Protein AF-A0A7S0KXH9-F1 (afdb_monomer_lite)

Sequence (106 aa):
KSSDTSVISKHLQWTRGANINLWVLNWEGPESASDITAKDSIMKHPELSGTQISFMYDARSRSTATDDTLSLDHIYGDIDYMAKTYFNDPNYLRINGHPVVYLYIS

Radius of gyration: 14.85 Å; chains: 1; bounding box: 32×34×45 Å

Organism: NCBI:txid33640

Foldseek 3Di:
DLQDLVVLVVVLVVCVVVVNQEDAFEDQAPPDPSNCSVQPRQLPRPPNPSRAYEYAYEQPNQWDDDPPDTDCPRVVVRVVVCVVRPLPRPRADDDPSHGDYHYDYD

Secondary structure (DSSP, 8-state):
-TT-HHHHHHHHHHHHHTT--EEEEEE-STTSHHHHHIIIIITT-TT-TT-EEEEEEEHHHHPEEETTEEE-HHHHHHHHHHHHHTTTSTTB-EETTEE-EEEE--

Structure (mmCIF, N/CA/C/O backbone):
data_AF-A0A7S0KXH9-F1
#
_entry.id   AF-A0A7S0KXH9-F1
#
loop_
_atom_site.group_PDB
_atom_site.id
_atom_site.type_symbol
_atom_site.label_atom_id
_atom_site.label_alt_id
_atom_site.label_comp_id
_atom_site.label_asym_id
_atom_site.label_entity_id
_atom_site.label_seq_id
_atom_site.pdbx_PDB_ins_code
_atom_site.Cartn_x
_atom_site.Cartn_y
_atom_site.Cartn_z
_atom_site.occupancy
_atom_site.B_iso_or_equiv
_atom_site.auth_seq_id
_atom_site.auth_comp_id
_atom_site.auth_asym_id
_atom_site.auth_atom_id
_atom_site.pdbx_PDB_model_num
ATOM 1 N N . LYS A 1 1 ? -1.983 17.608 3.198 1.00 87.38 1 LYS A N 1
ATOM 2 C CA . LYS A 1 1 ? -1.191 16.790 2.235 1.00 87.38 1 LYS A CA 1
ATOM 3 C C . LYS A 1 1 ? -1.524 15.320 2.472 1.00 87.38 1 LYS A C 1
ATOM 5 O O . LYS A 1 1 ? -1.985 15.023 3.562 1.00 87.38 1 LYS A O 1
ATOM 10 N N . SER A 1 2 ? -1.300 14.413 1.519 1.00 91.31 2 SER A N 1
ATOM 11 C CA . SER A 1 2 ? -1.654 12.990 1.700 1.00 91.31 2 SER A CA 1
ATOM 12 C C . SER A 1 2 ? -0.870 12.281 2.816 1.00 91.31 2 SER A C 1
ATOM 14 O O . SER A 1 2 ? -1.358 11.303 3.362 1.00 91.31 2 SER A O 1
ATOM 16 N N . SER A 1 3 ? 0.303 12.800 3.190 1.00 95.38 3 SER A N 1
ATOM 17 C CA . SER A 1 3 ? 1.124 12.327 4.315 1.00 95.38 3 SER A CA 1
ATOM 18 C C . SER A 1 3 ? 0.785 12.966 5.668 1.00 95.38 3 SER A C 1
ATOM 20 O O . SER A 1 3 ? 1.426 12.671 6.671 1.00 95.38 3 SER A O 1
ATOM 22 N N . ASP A 1 4 ? -0.190 13.876 5.715 1.00 97.75 4 ASP A N 1
ATOM 23 C CA . ASP A 1 4 ? -0.586 14.547 6.953 1.00 97.75 4 ASP A CA 1
ATOM 24 C C . ASP A 1 4 ? -1.446 13.610 7.809 1.00 97.75 4 ASP A C 1
ATOM 26 O O . ASP A 1 4 ? -2.512 13.171 7.371 1.00 97.75 4 ASP A O 1
ATOM 30 N N . THR A 1 5 ? -1.005 13.338 9.039 1.00 96.94 5 THR A N 1
ATOM 31 C CA . THR A 1 5 ? -1.702 12.473 10.001 1.00 96.94 5 THR A CA 1
ATOM 32 C C . THR A 1 5 ? -3.168 12.869 10.180 1.00 96.94 5 THR A C 1
ATOM 34 O O . THR A 1 5 ? -4.041 12.009 10.166 1.00 96.94 5 THR A O 1
ATOM 37 N N . SER A 1 6 ? -3.478 14.167 10.268 1.00 97.94 6 SER A N 1
ATOM 38 C CA . SER A 1 6 ? -4.861 14.629 10.465 1.00 97.94 6 SER A CA 1
ATOM 39 C C . SER A 1 6 ? -5.762 14.328 9.261 1.00 97.94 6 SER A C 1
ATOM 41 O O . SER A 1 6 ? -6.943 14.010 9.417 1.00 97.94 6 SER A O 1
ATOM 43 N N . VAL A 1 7 ? -5.194 14.369 8.052 1.00 98.31 7 VAL A N 1
ATOM 44 C CA . VAL A 1 7 ? -5.889 14.022 6.808 1.00 98.31 7 VAL A CA 1
ATOM 45 C C . VAL A 1 7 ? -6.112 12.513 6.730 1.00 98.31 7 VAL A C 1
ATOM 47 O O . VAL A 1 7 ? -7.216 12.078 6.404 1.00 98.31 7 VAL A O 1
ATOM 50 N N . ILE A 1 8 ? -5.106 11.710 7.088 1.00 98.38 8 ILE A N 1
ATOM 51 C CA . ILE A 1 8 ? -5.216 10.245 7.124 1.00 98.38 8 ILE A CA 1
ATOM 52 C C . ILE A 1 8 ? -6.282 9.814 8.142 1.00 98.38 8 ILE A C 1
ATOM 54 O O . ILE A 1 8 ? -7.181 9.054 7.778 1.00 98.38 8 ILE A O 1
ATOM 58 N N . SER A 1 9 ? -6.269 10.362 9.365 1.00 98.38 9 SER A N 1
ATOM 59 C CA . SER A 1 9 ? -7.332 10.159 10.363 1.00 98.38 9 SER A CA 1
ATOM 60 C C . SER A 1 9 ? -8.712 10.489 9.803 1.00 98.38 9 SER A C 1
ATOM 62 O O . SER A 1 9 ? -9.668 9.734 9.997 1.00 98.38 9 SER A O 1
ATOM 64 N N . LYS A 1 10 ? -8.839 11.594 9.057 1.00 98.44 10 LYS A N 1
ATOM 65 C CA . LYS A 1 10 ? -10.122 11.983 8.468 1.00 98.44 10 LYS A CA 1
ATOM 66 C C . LYS A 1 10 ? -10.608 10.979 7.422 1.00 98.44 10 LYS A C 1
ATOM 68 O O . LYS A 1 10 ? -11.783 10.613 7.432 1.00 98.44 10 LYS A O 1
ATOM 73 N N . HIS A 1 11 ? -9.717 10.492 6.564 1.00 98.38 11 HIS A N 1
ATOM 74 C CA . HIS A 1 11 ? -10.041 9.448 5.592 1.00 98.38 11 HIS A CA 1
ATOM 75 C C . HIS A 1 11 ? -10.407 8.121 6.275 1.00 98.38 11 HIS A C 1
ATOM 77 O O . HIS A 1 11 ? -11.371 7.469 5.865 1.00 98.38 11 HIS A O 1
ATOM 83 N N . LEU A 1 12 ? -9.701 7.731 7.344 1.00 98.38 12 LEU A N 1
ATOM 84 C CA . LEU A 1 12 ? -10.031 6.542 8.141 1.00 98.38 12 LEU A CA 1
ATOM 85 C C . LEU A 1 12 ? -11.426 6.668 8.758 1.00 98.38 12 LEU A C 1
ATOM 87 O O . LEU A 1 12 ? -12.216 5.732 8.680 1.00 98.38 12 LEU A O 1
ATOM 91 N N . GLN A 1 13 ? -11.766 7.838 9.306 1.00 98.19 13 GLN A N 1
ATOM 92 C CA . GLN A 1 13 ? -13.101 8.106 9.839 1.00 98.19 13 GLN A CA 1
ATOM 93 C C . GLN A 1 13 ? -14.185 7.954 8.764 1.00 98.19 13 GLN A C 1
ATOM 95 O O . GLN A 1 13 ? -15.197 7.295 9.001 1.00 98.19 13 GLN A O 1
ATOM 100 N N . TRP A 1 14 ? -13.989 8.556 7.588 1.00 98.56 14 TRP A N 1
ATOM 101 C CA . TRP A 1 14 ? -14.968 8.496 6.502 1.00 98.56 14 TRP A CA 1
ATOM 102 C C . TRP A 1 14 ? -15.178 7.083 5.976 1.00 98.56 14 TRP A C 1
ATOM 104 O O . TRP A 1 14 ? -16.316 6.638 5.851 1.00 98.56 14 TRP A O 1
ATOM 114 N N . THR A 1 15 ? -14.091 6.367 5.702 1.00 98.56 15 THR A N 1
ATOM 115 C CA . THR A 1 15 ? -14.167 5.014 5.141 1.00 98.56 15 THR A CA 1
ATOM 116 C C . THR A 1 15 ? -14.779 4.031 6.136 1.00 98.56 15 THR A C 1
ATOM 118 O O . THR A 1 15 ? -15.695 3.302 5.769 1.00 98.56 15 THR A O 1
ATOM 121 N N . ARG A 1 16 ? -14.424 4.111 7.425 1.00 97.00 16 ARG A N 1
ATOM 122 C CA . ARG A 1 16 ? -15.079 3.324 8.485 1.00 97.00 16 ARG A CA 1
ATOM 123 C C . ARG A 1 16 ? -16.563 3.631 8.626 1.00 97.00 16 ARG A C 1
ATOM 125 O O . ARG A 1 16 ? -17.359 2.706 8.730 1.00 97.00 16 ARG A O 1
ATOM 132 N N . GLY A 1 17 ? -16.945 4.909 8.589 1.00 97.94 17 GLY A N 1
ATOM 133 C CA . GLY A 1 17 ? -18.355 5.314 8.619 1.00 97.94 17 GLY A CA 1
ATOM 134 C C . GLY A 1 17 ? -19.167 4.770 7.437 1.00 97.94 17 GLY A C 1
ATOM 135 O O . GLY A 1 17 ? -20.378 4.610 7.552 1.00 97.94 17 GLY A O 1
ATOM 136 N N . ALA A 1 18 ? -18.499 4.447 6.328 1.00 98.31 18 ALA A N 1
ATOM 137 C CA . ALA A 1 18 ? -19.084 3.834 5.141 1.00 98.31 18 ALA A CA 1
ATOM 138 C C . ALA A 1 18 ? -18.940 2.298 5.091 1.00 98.31 18 ALA A C 1
ATOM 140 O O . ALA A 1 18 ? -19.287 1.700 4.075 1.00 98.31 18 ALA A O 1
ATOM 141 N N . ASN A 1 19 ? -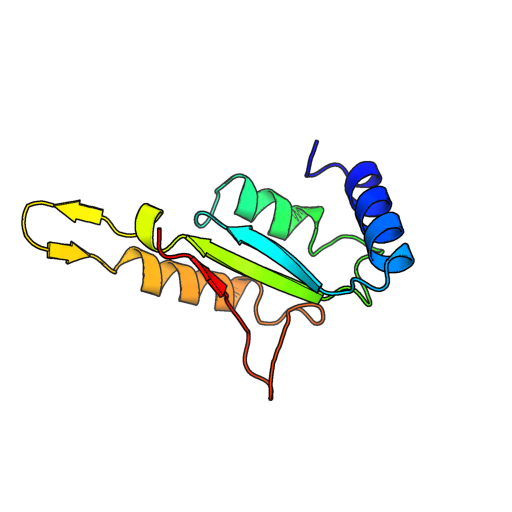18.435 1.649 6.150 1.00 97.81 19 ASN A N 1
ATOM 142 C CA . ASN A 1 19 ? -18.084 0.219 6.170 1.00 97.81 19 ASN A CA 1
ATOM 143 C C . ASN A 1 19 ? -17.076 -0.190 5.075 1.00 97.81 19 ASN A C 1
ATOM 145 O O . ASN A 1 19 ? -17.112 -1.304 4.553 1.00 97.81 19 ASN A O 1
ATOM 149 N N . ILE A 1 20 ? -16.179 0.727 4.708 1.00 98.19 20 ILE A N 1
ATOM 150 C CA . ILE A 1 20 ? -15.070 0.490 3.787 1.00 98.19 20 ILE A CA 1
ATOM 151 C C . ILE A 1 20 ? -13.804 0.305 4.621 1.00 98.19 20 ILE A C 1
ATOM 153 O O . ILE A 1 20 ? -13.255 1.257 5.175 1.00 98.19 20 ILE A O 1
ATOM 157 N N . ASN A 1 21 ? -13.332 -0.937 4.688 1.00 96.69 21 ASN A N 1
ATOM 158 C CA . ASN A 1 21 ? -12.188 -1.341 5.509 1.00 96.69 21 ASN A CA 1
ATOM 159 C C . ASN A 1 21 ? -10.997 -1.832 4.677 1.00 96.69 21 ASN A C 1
ATOM 161 O O . ASN A 1 21 ? -10.054 -2.374 5.238 1.00 96.69 21 ASN A O 1
ATOM 165 N N . LEU A 1 22 ? -11.026 -1.650 3.357 1.00 98.44 22 LEU A N 1
ATOM 166 C CA . LEU A 1 22 ? -9.900 -1.915 2.465 1.00 98.44 22 LEU A CA 1
ATOM 167 C C . LEU A 1 22 ? -9.564 -0.640 1.702 1.00 98.44 22 LEU A C 1
ATOM 169 O O . LEU A 1 22 ? -10.425 -0.073 1.029 1.00 98.44 22 LEU A O 1
ATOM 173 N N . TRP A 1 23 ? -8.311 -0.210 1.784 1.00 98.44 23 TRP A N 1
ATOM 174 C CA . TRP A 1 23 ? -7.768 0.837 0.932 1.00 98.44 23 TRP A CA 1
ATOM 175 C C . TRP A 1 23 ? -6.829 0.213 -0.090 1.00 98.44 23 TRP A C 1
ATOM 177 O O . TRP A 1 23 ? -5.851 -0.446 0.266 1.00 98.44 23 TRP A O 1
ATOM 187 N N . VAL A 1 24 ? -7.123 0.445 -1.365 1.00 98.31 24 VAL A N 1
ATOM 188 C CA . VAL A 1 24 ? -6.232 0.090 -2.467 1.00 98.31 24 VAL A CA 1
ATOM 189 C C . VAL A 1 24 ? -5.522 1.366 -2.905 1.00 98.31 24 VAL A C 1
ATOM 191 O O . VAL A 1 24 ? -6.145 2.277 -3.447 1.00 98.31 24 VAL A O 1
ATOM 194 N N . LEU A 1 25 ? -4.233 1.464 -2.596 1.00 97.50 25 LEU A N 1
ATOM 195 C CA . LEU A 1 25 ? -3.434 2.666 -2.822 1.00 97.50 25 LEU A CA 1
ATO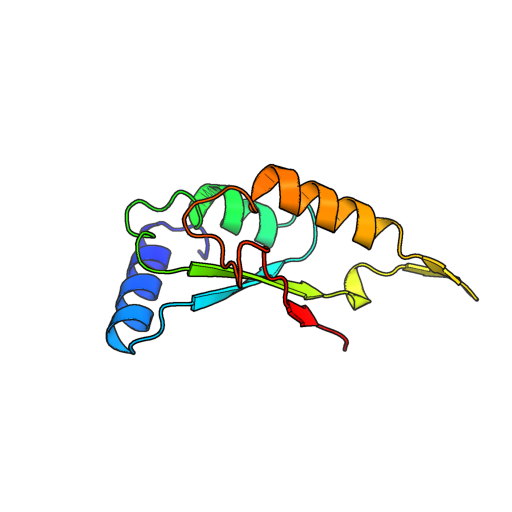M 196 C C . LEU A 1 25 ? -2.739 2.594 -4.181 1.00 97.50 25 LEU A C 1
ATOM 198 O O . LEU A 1 25 ? -2.187 1.553 -4.526 1.00 97.50 25 LEU A O 1
ATOM 202 N N . ASN A 1 26 ? -2.712 3.701 -4.925 1.00 94.88 26 ASN A N 1
ATOM 203 C CA . ASN A 1 26 ? -1.827 3.817 -6.086 1.00 94.88 26 ASN A CA 1
ATOM 204 C C . ASN A 1 26 ? -0.366 3.621 -5.652 1.00 94.88 26 ASN A C 1
ATOM 206 O O . ASN A 1 26 ? 0.026 4.153 -4.609 1.00 94.88 26 ASN A O 1
ATOM 210 N N . TRP A 1 27 ? 0.424 2.895 -6.441 1.00 95.31 27 TRP A N 1
ATOM 211 C CA . TRP A 1 27 ? 1.836 2.653 -6.153 1.00 95.31 27 TRP A CA 1
ATOM 212 C C . TRP A 1 27 ? 2.680 2.667 -7.430 1.00 95.31 27 TRP A C 1
ATOM 214 O O . TRP A 1 27 ? 2.405 1.922 -8.368 1.00 95.31 27 TRP A O 1
ATOM 224 N N . GLU A 1 28 ? 3.719 3.506 -7.451 1.00 91.62 28 GLU A N 1
ATOM 225 C CA . GLU A 1 28 ? 4.438 3.885 -8.685 1.00 91.62 28 GLU A CA 1
ATOM 226 C C . GLU A 1 28 ? 5.913 3.456 -8.717 1.00 91.62 28 GLU A C 1
ATOM 228 O O . GLU A 1 28 ? 6.640 3.768 -9.661 1.00 91.62 28 GLU A O 1
ATOM 233 N N . GLY A 1 29 ? 6.391 2.766 -7.687 1.00 92.62 29 GLY A N 1
ATOM 234 C CA . GLY A 1 29 ? 7.792 2.367 -7.575 1.00 92.62 29 GLY A CA 1
ATOM 235 C C . GLY A 1 29 ? 8.395 2.711 -6.216 1.00 92.62 29 GLY A C 1
ATOM 236 O O . GLY A 1 29 ? 7.855 3.564 -5.503 1.00 92.62 29 GLY A O 1
ATOM 237 N N . PRO A 1 30 ? 9.541 2.108 -5.865 1.00 94.88 30 PRO A N 1
ATOM 238 C CA . PRO A 1 30 ? 10.315 2.495 -4.692 1.00 94.88 30 PRO A CA 1
ATOM 239 C C . PRO A 1 30 ? 10.670 3.987 -4.735 1.00 94.88 30 PRO A C 1
ATOM 241 O O . PRO A 1 30 ? 10.889 4.536 -5.813 1.00 94.88 30 PRO A O 1
ATOM 244 N N . GLU A 1 31 ? 10.714 4.640 -3.571 1.00 95.25 31 GLU A N 1
ATOM 245 C CA . GLU A 1 31 ? 11.091 6.060 -3.408 1.00 95.25 31 GLU A CA 1
ATOM 246 C C . GLU A 1 31 ? 10.162 7.086 -4.086 1.00 95.25 31 GLU A C 1
ATOM 248 O O . GLU A 1 31 ? 10.344 8.295 -3.930 1.00 95.25 31 GLU A O 1
ATOM 253 N N . SER A 1 32 ? 9.119 6.633 -4.785 1.00 94.38 32 SER A N 1
ATOM 254 C CA . SER A 1 32 ? 8.060 7.500 -5.293 1.00 94.38 32 SER A CA 1
ATOM 255 C C . SER A 1 32 ? 7.306 8.193 -4.150 1.00 94.38 32 SER A C 1
ATOM 257 O O . SER A 1 32 ? 7.304 7.754 -2.996 1.00 94.38 32 SER A O 1
ATOM 259 N N . ALA A 1 33 ? 6.597 9.280 -4.465 1.00 95.12 33 ALA A N 1
ATOM 260 C CA . ALA A 1 33 ? 5.763 9.963 -3.478 1.00 95.12 33 ALA A CA 1
ATOM 261 C C . ALA A 1 33 ? 4.681 9.035 -2.887 1.00 95.12 33 ALA A C 1
ATOM 263 O O . ALA A 1 33 ? 4.336 9.169 -1.707 1.00 95.12 33 ALA A O 1
ATOM 264 N N . SER A 1 34 ? 4.166 8.095 -3.689 1.00 95.19 34 SER A N 1
ATOM 265 C CA . SER A 1 34 ? 3.208 7.078 -3.253 1.00 95.19 34 SER A CA 1
ATOM 266 C C . SER A 1 34 ? 3.854 6.049 -2.316 1.00 95.19 34 SER A C 1
ATOM 268 O O . SER A 1 34 ? 3.283 5.780 -1.258 1.00 95.19 34 SER A O 1
ATOM 270 N N . ASP A 1 35 ? 5.067 5.566 -2.615 1.00 97.19 35 ASP A N 1
ATOM 271 C CA . ASP A 1 35 ? 5.849 4.693 -1.719 1.00 97.19 35 ASP A CA 1
ATOM 272 C C . ASP A 1 35 ? 6.136 5.363 -0.373 1.00 97.19 35 ASP A C 1
ATOM 274 O O . ASP A 1 35 ? 5.810 4.812 0.678 1.00 97.19 35 ASP A O 1
ATOM 278 N N . ILE A 1 36 ? 6.688 6.577 -0.393 1.00 97.81 36 ILE A N 1
ATOM 279 C CA . ILE A 1 36 ? 7.052 7.307 0.827 1.00 97.81 36 ILE A CA 1
ATOM 280 C C . ILE A 1 36 ? 5.808 7.563 1.685 1.00 97.81 36 ILE A C 1
ATOM 282 O O . ILE A 1 36 ? 5.811 7.298 2.886 1.00 97.81 36 ILE A O 1
ATOM 286 N N . THR A 1 37 ? 4.710 8.024 1.079 1.00 98.06 37 THR A N 1
ATOM 287 C CA . THR A 1 37 ? 3.468 8.296 1.821 1.00 98.06 37 THR A CA 1
ATOM 288 C C . THR A 1 37 ? 2.881 7.019 2.425 1.00 98.06 37 THR A C 1
ATOM 290 O O . THR A 1 37 ? 2.456 7.026 3.584 1.00 98.06 37 THR A O 1
ATOM 293 N N . ALA A 1 38 ? 2.866 5.914 1.673 1.00 97.88 38 ALA A N 1
ATOM 294 C CA . ALA A 1 38 ? 2.378 4.637 2.176 1.00 97.88 38 ALA A CA 1
ATOM 295 C C . ALA A 1 38 ? 3.245 4.137 3.341 1.00 97.88 38 ALA A C 1
ATOM 297 O O . ALA A 1 38 ? 2.734 3.928 4.442 1.00 97.88 38 ALA A O 1
ATOM 298 N N . LYS A 1 39 ? 4.556 4.008 3.119 1.00 97.56 39 LYS A N 1
ATOM 299 C CA . LYS A 1 39 ? 5.531 3.445 4.063 1.00 97.56 39 LYS A CA 1
ATOM 300 C C . LYS A 1 39 ? 5.687 4.263 5.338 1.00 97.56 39 LYS A C 1
ATOM 302 O O . LYS A 1 39 ? 5.729 3.699 6.431 1.00 97.56 39 LYS A O 1
ATOM 307 N N . ASP A 1 40 ? 5.786 5.583 5.212 1.00 97.50 40 ASP A N 1
ATOM 308 C CA . ASP A 1 40 ? 6.182 6.444 6.327 1.00 97.50 40 ASP A CA 1
ATOM 309 C C . ASP A 1 40 ? 5.017 7.143 7.017 1.00 97.50 40 ASP A C 1
ATOM 311 O O . ASP A 1 40 ? 5.179 7.588 8.152 1.00 97.50 40 ASP A O 1
ATOM 315 N N . SER A 1 41 ? 3.844 7.216 6.381 1.00 97.81 41 SER A N 1
ATOM 316 C CA . SER A 1 41 ? 2.675 7.889 6.958 1.00 97.81 41 SER A CA 1
ATOM 317 C C . SER A 1 41 ? 1.492 6.946 7.161 1.00 97.81 41 SER A C 1
ATOM 319 O O . SER A 1 41 ? 1.020 6.812 8.286 1.00 97.81 41 SER A O 1
ATOM 321 N N . ILE A 1 42 ? 1.014 6.272 6.109 1.00 98.12 42 ILE A N 1
ATOM 322 C CA . ILE A 1 42 ? -0.227 5.482 6.189 1.00 98.12 42 ILE A CA 1
ATOM 323 C C . ILE A 1 42 ? -0.018 4.202 7.005 1.00 98.12 42 ILE A C 1
ATOM 325 O O . ILE A 1 42 ? -0.731 3.993 7.981 1.00 98.12 42 ILE A O 1
ATOM 329 N N . MET A 1 43 ? 0.976 3.378 6.656 1.00 97.25 43 MET A N 1
ATOM 330 C CA . MET A 1 43 ? 1.224 2.075 7.300 1.00 97.25 43 MET A CA 1
ATOM 331 C C . MET A 1 43 ? 1.596 2.206 8.785 1.00 97.25 43 MET A C 1
ATOM 333 O O . MET A 1 43 ? 1.299 1.331 9.591 1.00 97.25 43 MET A O 1
ATOM 337 N N . LYS A 1 44 ? 2.208 3.334 9.161 1.00 96.75 44 LYS A N 1
ATOM 338 C CA . LYS A 1 44 ? 2.605 3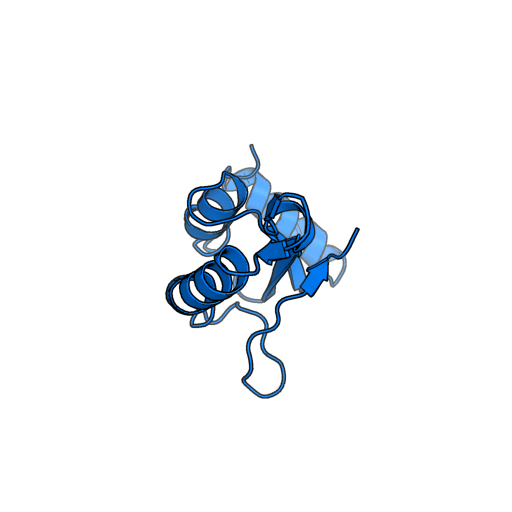.653 10.541 1.00 96.75 44 LYS A CA 1
ATOM 339 C C . LYS A 1 44 ? 1.521 4.405 11.321 1.00 96.75 44 LYS A C 1
ATOM 341 O O . LYS A 1 44 ? 1.744 4.758 12.479 1.00 96.75 44 LYS A O 1
ATOM 346 N N . HIS A 1 45 ? 0.372 4.693 10.707 1.00 97.94 45 HIS A N 1
ATOM 347 C CA . HIS A 1 45 ? -0.662 5.498 11.340 1.00 97.94 45 HIS A CA 1
ATOM 348 C C . HIS A 1 45 ? -1.255 4.759 12.557 1.00 97.94 45 HIS A C 1
ATOM 350 O O . HIS A 1 45 ? -1.700 3.617 12.416 1.00 97.94 45 HIS A O 1
ATOM 356 N N . PRO A 1 46 ? -1.330 5.387 13.748 1.00 97.19 46 PRO A N 1
ATOM 357 C CA . PRO A 1 46 ? -1.747 4.702 14.979 1.00 97.19 46 PRO A CA 1
ATOM 358 C C . PRO A 1 46 ? -3.185 4.182 14.910 1.00 97.19 46 PRO A C 1
ATOM 360 O O . PRO A 1 46 ? -3.533 3.183 15.533 1.00 97.19 46 PRO A O 1
ATOM 363 N N . GLU A 1 47 ? -4.024 4.844 14.117 1.00 97.50 47 GLU A N 1
ATOM 364 C CA . GLU A 1 47 ? -5.415 4.456 13.920 1.00 97.50 47 GLU A CA 1
ATOM 365 C C . GLU A 1 47 ? -5.614 3.501 12.738 1.00 97.50 47 GLU A C 1
ATOM 367 O O . GLU A 1 47 ? -6.758 3.315 12.355 1.00 97.50 47 GLU A O 1
ATOM 372 N N . LEU A 1 48 ? -4.577 2.927 12.113 1.00 97.81 48 LEU A N 1
ATOM 373 C CA . LEU A 1 48 ? -4.756 2.089 10.915 1.00 97.81 48 LEU A CA 1
ATOM 374 C C . LEU A 1 48 ? -5.475 0.759 11.202 1.00 97.81 48 LEU A C 1
ATOM 376 O O . LEU A 1 48 ? -6.217 0.272 10.354 1.00 97.81 48 LEU A O 1
ATOM 380 N N . SER A 1 49 ? -5.290 0.195 12.401 1.00 96.88 49 SER A N 1
ATOM 381 C CA . SER A 1 49 ? -5.830 -1.120 12.782 1.00 96.88 49 SER A CA 1
ATOM 382 C C . SER A 1 49 ? -7.315 -1.281 12.425 1.00 96.88 49 SER A C 1
ATOM 384 O O . SER A 1 49 ? -8.140 -0.420 12.732 1.00 96.88 49 SER A O 1
ATOM 386 N N . GLY A 1 50 ? -7.667 -2.378 11.752 1.00 95.44 50 GLY A N 1
ATOM 387 C CA . GLY A 1 50 ? -9.026 -2.625 11.249 1.00 95.44 50 GLY A CA 1
ATOM 388 C C . GLY A 1 50 ? -9.327 -2.021 9.869 1.00 95.44 50 GLY A C 1
ATOM 389 O O . GLY A 1 50 ? -10.446 -2.173 9.377 1.00 95.44 50 GLY A O 1
ATOM 390 N N . THR A 1 51 ? -8.347 -1.371 9.239 1.00 98.12 51 THR A N 1
ATOM 391 C CA . THR A 1 51 ? -8.351 -1.019 7.815 1.00 98.12 51 THR A CA 1
ATOM 392 C C . THR A 1 51 ? -7.181 -1.724 7.138 1.00 98.12 51 THR A C 1
ATOM 394 O O . THR A 1 51 ? -6.024 -1.502 7.487 1.00 98.12 51 THR A O 1
ATOM 397 N N . GLN A 1 52 ? -7.478 -2.583 6.170 1.00 98.44 52 GLN A N 1
ATOM 398 C CA . GLN A 1 52 ? -6.476 -3.285 5.384 1.00 98.44 52 GLN A CA 1
ATOM 399 C C . GLN A 1 52 ? -5.941 -2.409 4.252 1.00 98.44 52 GLN A C 1
ATOM 401 O O . GLN A 1 52 ? -6.674 -1.600 3.680 1.00 98.44 52 GLN A O 1
ATOM 406 N N . ILE A 1 53 ? -4.679 -2.623 3.891 1.00 98.62 53 ILE A N 1
ATOM 407 C CA . ILE A 1 53 ? -3.996 -1.942 2.792 1.00 98.62 53 ILE A CA 1
ATOM 408 C C . ILE A 1 53 ? -3.625 -2.950 1.704 1.00 98.62 53 ILE A C 1
ATOM 410 O O . ILE A 1 53 ? -3.144 -4.046 1.985 1.00 98.62 53 ILE A O 1
ATOM 414 N N . SER A 1 54 ? -3.818 -2.561 0.450 1.00 98.56 54 SER A N 1
ATOM 415 C CA . SER A 1 54 ? -3.266 -3.223 -0.732 1.00 98.56 54 SER A CA 1
ATOM 416 C C . SER A 1 54 ? -2.802 -2.160 -1.729 1.00 98.56 54 SER A C 1
ATOM 418 O O . SER A 1 54 ? -3.100 -0.974 -1.562 1.00 98.56 54 SER A O 1
ATOM 420 N N . PHE A 1 55 ? -2.072 -2.570 -2.763 1.00 98.00 55 PHE A N 1
ATOM 421 C CA . PHE A 1 55 ? -1.574 -1.666 -3.793 1.00 98.00 55 PHE A CA 1
ATOM 422 C C . PHE A 1 55 ? -2.222 -1.947 -5.140 1.00 98.00 55 PHE A C 1
ATOM 424 O O . PHE A 1 55 ? -2.346 -3.099 -5.548 1.00 98.00 55 PHE A O 1
ATOM 431 N N . MET A 1 56 ? -2.599 -0.872 -5.823 1.00 96.19 56 MET A N 1
ATOM 432 C CA . MET A 1 56 ? -2.851 -0.842 -7.252 1.00 96.19 56 MET A CA 1
ATOM 433 C C . MET A 1 56 ? -1.530 -0.513 -7.942 1.00 96.19 56 MET A C 1
ATOM 435 O O . MET A 1 56 ? -1.039 0.612 -7.858 1.00 96.19 56 MET A O 1
ATOM 439 N N . TYR A 1 57 ? -0.949 -1.531 -8.562 1.00 93.81 57 TYR A N 1
ATOM 440 C CA . TYR A 1 57 ? 0.310 -1.479 -9.280 1.00 93.81 57 TYR A CA 1
ATOM 441 C C . TYR A 1 57 ? 0.049 -1.165 -10.750 1.00 93.81 57 TYR A C 1
ATOM 443 O O . TYR A 1 57 ? -0.565 -1.967 -11.460 1.00 93.81 57 TYR A O 1
ATOM 451 N N . ASP A 1 58 ? 0.503 -0.000 -11.204 1.00 86.38 58 ASP A N 1
ATOM 452 C CA . ASP A 1 58 ? 0.435 0.381 -12.612 1.00 86.38 58 ASP A CA 1
ATOM 453 C C . ASP A 1 58 ? 1.546 -0.323 -13.397 1.00 86.38 58 ASP A C 1
ATOM 455 O O . ASP A 1 58 ? 2.689 0.123 -13.457 1.00 86.38 58 ASP A O 1
ATOM 459 N N . ALA A 1 59 ? 1.205 -1.456 -14.009 1.00 81.44 59 ALA A N 1
ATOM 460 C CA . ALA A 1 59 ? 2.172 -2.248 -14.757 1.00 81.44 59 ALA A CA 1
ATOM 461 C C . ALA A 1 59 ? 2.649 -1.528 -16.028 1.00 81.44 59 ALA A C 1
ATOM 463 O O . ALA A 1 59 ? 3.771 -1.764 -16.478 1.00 81.44 59 ALA A O 1
ATOM 464 N N . ARG A 1 60 ? 1.826 -0.635 -16.602 1.00 78.12 60 ARG A N 1
ATOM 465 C CA . ARG A 1 60 ? 2.158 0.063 -17.847 1.00 78.12 60 ARG A CA 1
ATOM 466 C C . ARG A 1 60 ? 3.267 1.079 -17.615 1.00 78.12 60 ARG A C 1
ATOM 468 O O . ARG A 1 60 ? 4.248 1.068 -18.352 1.00 78.12 60 ARG A O 1
ATOM 475 N N . SER A 1 61 ? 3.140 1.928 -16.594 1.00 78.69 61 SER A N 1
ATOM 476 C CA . SER A 1 61 ? 4.166 2.940 -16.290 1.00 78.69 61 SER A CA 1
ATOM 477 C C . SER A 1 61 ? 5.484 2.340 -15.798 1.00 78.69 61 SER A C 1
ATOM 479 O O . SER A 1 61 ? 6.525 2.991 -15.885 1.00 78.69 61 SER A O 1
ATOM 481 N N . ARG A 1 62 ? 5.457 1.094 -15.312 1.00 81.69 62 ARG A N 1
ATOM 482 C CA . ARG A 1 62 ? 6.644 0.359 -14.849 1.00 81.69 62 ARG A CA 1
ATOM 483 C C . ARG A 1 62 ? 7.304 -0.480 -15.938 1.00 81.69 62 ARG A C 1
ATOM 485 O O . ARG A 1 62 ? 8.494 -0.780 -15.837 1.00 81.69 62 ARG A O 1
ATOM 492 N N . SER A 1 63 ? 6.571 -0.812 -16.997 1.00 73.81 63 SER A N 1
ATOM 493 C CA . SER A 1 63 ? 7.143 -1.425 -18.191 1.00 73.81 63 SER A CA 1
ATOM 494 C C . SER A 1 63 ? 7.886 -0.389 -19.036 1.00 73.81 63 SER A C 1
ATOM 496 O O . SER A 1 63 ? 7.356 0.680 -19.337 1.00 73.81 63 SER A O 1
ATOM 498 N N . THR A 1 64 ? 9.116 -0.697 -19.443 1.00 66.06 64 THR A N 1
ATOM 499 C CA . THR A 1 64 ? 9.808 0.079 -20.476 1.00 66.06 64 THR A CA 1
ATOM 500 C C . THR A 1 64 ? 9.614 -0.624 -21.814 1.00 66.06 64 THR A C 1
ATOM 502 O O . THR A 1 64 ? 9.885 -1.818 -21.956 1.00 66.06 64 THR A O 1
ATOM 505 N N . ALA A 1 65 ? 9.102 0.114 -22.797 1.00 59.25 65 ALA A N 1
ATOM 506 C CA . ALA A 1 65 ? 9.053 -0.329 -24.182 1.00 59.25 65 ALA A CA 1
ATOM 507 C C . ALA A 1 65 ? 10.174 0.379 -24.946 1.00 59.25 65 ALA A C 1
ATOM 509 O O . ALA A 1 65 ? 10.171 1.604 -25.064 1.00 59.25 65 ALA A O 1
ATOM 510 N N . THR A 1 66 ? 11.125 -0.390 -25.463 1.00 56.12 66 THR A N 1
ATOM 511 C CA . THR A 1 66 ? 12.059 0.071 -26.496 1.00 56.12 66 THR A CA 1
ATOM 512 C C . THR A 1 66 ? 11.909 -0.844 -27.696 1.00 56.12 66 THR A C 1
ATOM 514 O O . THR A 1 66 ? 12.142 -2.041 -27.542 1.00 56.12 66 THR A O 1
ATOM 517 N N . ASP A 1 67 ? 11.476 -0.261 -28.818 1.00 50.44 67 ASP A N 1
ATOM 518 C CA . ASP A 1 67 ? 11.404 -0.706 -30.224 1.00 50.44 67 ASP A CA 1
ATOM 519 C C . ASP A 1 67 ? 11.114 -2.170 -30.614 1.00 50.44 67 ASP A C 1
ATOM 521 O O . ASP A 1 67 ? 10.933 -2.381 -31.800 1.00 50.44 67 ASP A O 1
ATOM 525 N N . ASP A 1 68 ? 11.007 -3.143 -29.699 1.00 54.22 68 ASP A N 1
ATOM 526 C CA . ASP A 1 68 ? 10.410 -4.484 -29.899 1.00 54.22 68 ASP A CA 1
ATOM 527 C C . ASP A 1 68 ? 10.417 -5.379 -28.628 1.00 54.22 68 ASP A C 1
ATOM 529 O O . ASP A 1 68 ? 9.982 -6.532 -28.673 1.00 54.22 68 ASP A O 1
ATOM 533 N N . THR A 1 69 ? 10.866 -4.890 -27.459 1.00 57.94 69 THR A N 1
ATOM 534 C CA . THR A 1 69 ? 10.865 -5.673 -26.203 1.00 57.94 69 THR A CA 1
ATOM 535 C C . THR A 1 69 ? 10.139 -4.955 -25.069 1.00 57.94 69 THR A C 1
ATOM 537 O O . THR A 1 69 ? 10.499 -3.833 -24.709 1.00 57.94 69 THR A O 1
ATOM 540 N N . LEU A 1 70 ? 9.154 -5.627 -24.464 1.00 63.72 70 LEU A N 1
ATOM 541 C CA . LEU A 1 70 ? 8.579 -5.238 -23.176 1.00 63.72 70 LEU A CA 1
ATOM 542 C C . LEU A 1 70 ? 9.521 -5.733 -22.069 1.00 63.72 70 LEU A C 1
ATOM 544 O O . LEU A 1 70 ? 9.582 -6.937 -21.818 1.00 63.72 70 LEU A O 1
ATOM 548 N N . SER A 1 71 ? 10.267 -4.836 -21.420 1.00 70.56 71 SER A N 1
ATOM 549 C CA . SER A 1 71 ? 11.018 -5.222 -20.220 1.00 70.56 71 SER A CA 1
ATOM 550 C C . SER A 1 71 ? 10.077 -5.260 -19.015 1.00 70.56 71 SER A C 1
ATOM 552 O O . SER A 1 71 ? 9.351 -4.303 -18.733 1.00 70.56 71 SER A O 1
ATOM 554 N N . LEU A 1 72 ? 10.103 -6.389 -18.301 1.00 73.12 72 LEU A N 1
ATOM 555 C CA . LEU A 1 72 ? 9.416 -6.595 -17.022 1.00 73.12 72 LEU A CA 1
ATOM 556 C C . LEU A 1 72 ? 10.382 -6.465 -15.834 1.00 73.12 72 LEU A C 1
ATOM 558 O O . LEU A 1 72 ? 10.023 -6.825 -14.713 1.00 73.12 72 LEU A O 1
ATOM 562 N N . ASP A 1 73 ? 11.606 -5.981 -16.062 1.00 73.19 73 ASP A N 1
ATOM 563 C CA . ASP A 1 73 ? 12.679 -6.016 -15.060 1.00 73.19 73 ASP A CA 1
ATOM 564 C C . ASP A 1 73 ? 12.311 -5.210 -13.809 1.00 73.19 73 ASP A C 1
ATOM 566 O O . ASP A 1 73 ? 12.561 -5.643 -12.681 1.00 73.19 73 ASP A O 1
ATOM 570 N N . HIS A 1 74 ? 11.622 -4.081 -13.993 1.00 79.62 74 HIS A N 1
ATOM 571 C CA . HIS A 1 74 ? 11.104 -3.301 -12.873 1.00 79.62 74 HIS A CA 1
ATOM 572 C C . HIS A 1 74 ? 10.004 -4.036 -12.110 1.00 79.62 74 HIS A C 1
ATOM 574 O O . HIS A 1 74 ? 9.947 -3.911 -10.895 1.00 79.62 74 HIS A O 1
ATOM 580 N N . ILE A 1 75 ? 9.175 -4.848 -12.774 1.00 85.94 75 ILE A N 1
ATOM 581 C CA . ILE A 1 75 ? 8.059 -5.543 -12.117 1.00 85.94 75 ILE A CA 1
ATOM 582 C C . ILE A 1 75 ? 8.574 -6.544 -11.089 1.00 85.94 75 ILE A C 1
ATOM 584 O O . ILE A 1 75 ? 8.112 -6.549 -9.950 1.00 85.94 75 ILE A O 1
ATOM 588 N N . TYR A 1 76 ? 9.563 -7.362 -11.450 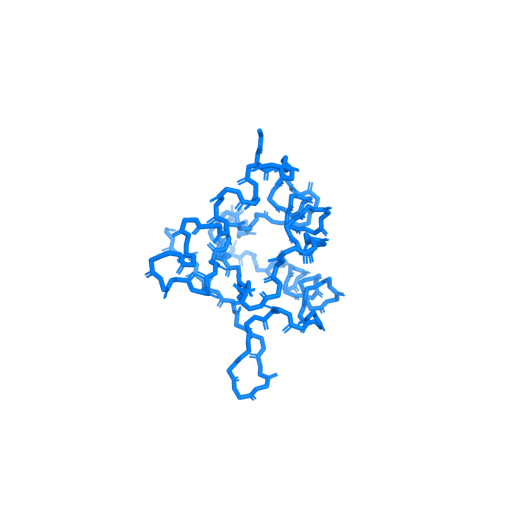1.00 88.00 76 TYR A N 1
ATOM 589 C CA . TYR A 1 76 ? 10.148 -8.306 -10.496 1.00 88.00 76 TYR A CA 1
ATOM 590 C C . TYR A 1 76 ? 10.810 -7.589 -9.315 1.00 88.00 76 TYR A C 1
ATOM 592 O O . TYR A 1 76 ? 10.580 -7.973 -8.166 1.00 88.00 76 TYR A O 1
ATOM 600 N N . GLY A 1 77 ? 11.586 -6.534 -9.586 1.00 91.88 77 GLY A N 1
ATOM 601 C CA . GLY A 1 77 ? 12.218 -5.727 -8.541 1.00 91.88 77 GLY A CA 1
ATOM 602 C C . GLY A 1 77 ? 11.204 -5.041 -7.622 1.00 91.88 77 GLY A C 1
ATOM 603 O O . GLY A 1 77 ? 11.391 -5.009 -6.407 1.00 91.88 77 GLY A O 1
ATOM 604 N N . ASP A 1 78 ? 10.098 -4.557 -8.178 1.00 93.94 78 ASP A N 1
ATOM 605 C CA . ASP A 1 78 ? 9.036 -3.895 -7.427 1.00 93.94 78 ASP A CA 1
ATOM 606 C C . ASP A 1 78 ? 8.296 -4.866 -6.513 1.00 93.94 78 ASP A C 1
ATOM 608 O O . ASP A 1 78 ? 8.068 -4.551 -5.347 1.00 93.94 78 ASP A O 1
ATOM 612 N N . ILE A 1 79 ? 7.948 -6.058 -7.006 1.00 94.12 79 ILE A N 1
ATOM 613 C CA . ILE A 1 79 ? 7.279 -7.072 -6.185 1.00 94.12 79 ILE A CA 1
ATOM 614 C C . ILE A 1 79 ? 8.206 -7.566 -5.065 1.00 94.12 79 ILE A C 1
ATOM 616 O O . ILE A 1 79 ? 7.752 -7.711 -3.930 1.00 94.12 79 ILE A O 1
ATOM 620 N N . ASP A 1 80 ? 9.500 -7.768 -5.336 1.00 95.81 80 ASP A N 1
ATOM 621 C CA . ASP A 1 80 ? 10.492 -8.105 -4.303 1.00 95.81 80 ASP A CA 1
ATOM 622 C C . ASP A 1 80 ? 10.623 -6.988 -3.252 1.00 95.81 80 ASP A C 1
ATOM 624 O O . ASP A 1 80 ? 10.603 -7.246 -2.043 1.00 95.81 80 ASP A O 1
ATOM 628 N N . TYR A 1 81 ? 10.667 -5.729 -3.693 1.00 97.12 81 TYR A N 1
ATOM 629 C CA . TYR A 1 81 ? 10.665 -4.576 -2.800 1.00 97.12 81 TYR A CA 1
ATOM 630 C C . TYR A 1 81 ? 9.386 -4.515 -1.951 1.00 97.12 81 TYR A C 1
ATOM 632 O O . TYR A 1 81 ? 9.461 -4.320 -0.732 1.00 97.12 81 TYR A O 1
ATOM 640 N N . MET A 1 82 ? 8.210 -4.724 -2.552 1.00 97.62 82 MET A N 1
ATOM 641 C CA . MET A 1 82 ? 6.942 -4.743 -1.823 1.00 97.62 82 MET A CA 1
ATOM 642 C C . MET A 1 82 ? 6.896 -5.875 -0.796 1.00 97.62 82 MET A C 1
ATOM 644 O O . MET A 1 82 ? 6.409 -5.673 0.320 1.00 97.62 82 MET A O 1
ATOM 648 N N . ALA A 1 83 ? 7.441 -7.043 -1.138 1.00 97.88 83 ALA A N 1
ATOM 649 C CA . ALA A 1 83 ? 7.516 -8.183 -0.237 1.00 97.88 83 ALA A CA 1
ATOM 650 C C . ALA A 1 83 ? 8.331 -7.880 1.018 1.00 97.88 83 ALA A C 1
ATOM 652 O O . ALA A 1 83 ? 7.893 -8.175 2.132 1.00 97.88 83 ALA A O 1
ATOM 653 N N . LYS A 1 84 ? 9.481 -7.228 0.845 1.00 98.12 84 LYS A N 1
ATOM 654 C CA . LYS A 1 84 ? 10.362 -6.829 1.948 1.00 98.12 84 LYS A CA 1
ATOM 655 C C . LYS A 1 84 ? 9.780 -5.689 2.784 1.00 98.12 84 LYS A C 1
ATOM 657 O O . LYS A 1 84 ? 10.016 -5.644 3.988 1.00 98.12 84 LYS A O 1
ATOM 662 N N . THR A 1 85 ? 9.028 -4.787 2.156 1.00 98.25 85 THR A N 1
ATOM 663 C CA . THR A 1 85 ? 8.608 -3.520 2.775 1.00 98.25 85 THR A CA 1
ATOM 664 C C . THR A 1 85 ? 7.210 -3.579 3.390 1.00 98.25 85 THR A C 1
ATOM 666 O O . THR A 1 85 ? 6.991 -3.006 4.454 1.00 98.25 85 THR A O 1
ATOM 669 N N . TYR A 1 86 ? 6.259 -4.266 2.751 1.00 98.06 86 TYR A N 1
ATOM 670 C CA . TYR A 1 86 ? 4.832 -4.167 3.084 1.00 98.06 86 TYR A CA 1
ATOM 671 C C . TYR A 1 86 ? 4.167 -5.507 3.393 1.00 98.06 86 TYR A C 1
ATOM 673 O O . TYR A 1 86 ? 3.311 -5.571 4.272 1.00 98.06 86 TYR A O 1
ATOM 681 N N . PHE A 1 87 ? 4.541 -6.591 2.706 1.00 98.00 87 PHE A N 1
ATOM 682 C CA . PHE A 1 87 ? 3.778 -7.849 2.759 1.00 98.00 87 PHE A CA 1
ATOM 683 C C . PHE A 1 87 ? 3.854 -8.591 4.090 1.00 98.00 87 PHE A C 1
ATOM 685 O O . PHE A 1 87 ? 3.167 -9.597 4.231 1.00 98.00 87 PHE A O 1
ATOM 692 N N . ASN A 1 88 ? 4.654 -8.136 5.056 1.00 96.69 88 ASN A N 1
ATOM 693 C CA . ASN A 1 88 ? 4.687 -8.668 6.422 1.00 96.69 88 ASN A CA 1
ATOM 694 C C . ASN A 1 88 ? 3.889 -7.818 7.421 1.00 96.69 88 ASN A C 1
ATOM 696 O O . ASN A 1 88 ? 3.699 -8.243 8.557 1.00 96.69 88 ASN A O 1
ATOM 700 N N . ASP A 1 89 ? 3.357 -6.667 7.006 1.00 96.88 89 ASP A N 1
ATOM 701 C CA . ASP A 1 89 ? 2.548 -5.824 7.881 1.00 96.88 89 ASP A CA 1
ATOM 702 C C . ASP A 1 89 ? 1.220 -6.524 8.241 1.00 96.88 89 ASP A C 1
ATOM 704 O O . ASP A 1 89 ? 0.600 -7.157 7.369 1.00 96.88 89 ASP A O 1
ATOM 708 N N . PRO A 1 90 ? 0.761 -6.458 9.506 1.00 96.25 90 PRO A N 1
ATOM 709 C CA . PRO A 1 90 ? -0.497 -7.077 9.926 1.00 96.25 90 PRO A CA 1
ATOM 710 C C . PRO A 1 90 ? -1.729 -6.487 9.228 1.00 96.25 90 PRO A C 1
ATOM 712 O O . PRO A 1 90 ? -2.720 -7.194 9.056 1.00 96.25 90 PRO A O 1
ATOM 715 N N . ASN A 1 91 ? -1.672 -5.230 8.785 1.00 97.88 91 ASN A N 1
ATOM 716 C CA . ASN A 1 91 ? -2.753 -4.575 8.054 1.00 97.88 91 ASN A CA 1
ATOM 717 C C . ASN A 1 91 ? -2.662 -4.804 6.537 1.00 97.88 91 ASN A C 1
ATOM 719 O O . ASN A 1 91 ? -3.552 -4.374 5.809 1.00 97.88 91 ASN A O 1
ATOM 723 N N . TYR A 1 92 ? -1.638 -5.490 6.020 1.00 98.44 92 TYR A N 1
ATOM 724 C CA . TYR A 1 92 ? -1.588 -5.801 4.591 1.00 98.44 92 TYR A CA 1
ATOM 725 C C . TYR A 1 92 ? -2.639 -6.856 4.211 1.00 98.44 92 TYR A C 1
ATOM 727 O O . TYR A 1 92 ? -2.748 -7.909 4.852 1.00 98.44 92 TYR A O 1
ATOM 735 N N . LEU A 1 93 ? -3.402 -6.598 3.147 1.00 98.62 93 LEU A N 1
ATOM 736 C CA . LEU A 1 93 ? -4.432 -7.504 2.649 1.00 98.62 93 LEU A CA 1
ATOM 737 C C . LEU A 1 93 ? -3.809 -8.837 2.226 1.00 98.62 93 LEU A C 1
ATOM 739 O O . LEU A 1 93 ? -2.926 -8.891 1.367 1.00 98.62 93 LEU A O 1
ATOM 743 N N . ARG A 1 94 ? -4.333 -9.926 2.792 1.00 98.31 94 ARG A N 1
ATOM 744 C CA . ARG A 1 94 ? -3.995 -11.291 2.391 1.00 98.31 94 ARG A CA 1
ATOM 745 C C . ARG A 1 94 ? -5.251 -12.112 2.156 1.00 98.31 94 ARG A C 1
ATOM 747 O O . ARG A 1 94 ? -6.194 -12.034 2.939 1.00 98.31 94 ARG A O 1
ATOM 754 N N . ILE A 1 95 ? -5.227 -12.944 1.122 1.00 97.75 95 ILE A N 1
ATOM 755 C CA . ILE A 1 95 ? -6.251 -13.958 0.856 1.00 97.75 95 ILE A CA 1
ATOM 756 C C . ILE A 1 95 ? -5.569 -15.317 0.967 1.00 97.75 95 ILE A C 1
ATOM 758 O O . ILE A 1 95 ? -4.565 -15.573 0.305 1.00 97.75 95 ILE A O 1
ATOM 762 N N . ASN A 1 96 ? -6.073 -16.178 1.854 1.00 97.25 96 ASN A N 1
ATOM 763 C CA . ASN A 1 96 ? -5.475 -17.486 2.147 1.00 97.25 96 ASN A CA 1
ATOM 764 C C . ASN A 1 96 ? -3.976 -17.400 2.497 1.00 97.25 96 ASN A C 1
ATOM 766 O O . ASN A 1 96 ? -3.182 -18.213 2.038 1.00 97.25 96 ASN A O 1
ATOM 770 N N . GLY A 1 97 ? -3.577 -16.372 3.253 1.00 96.81 97 GLY A N 1
ATOM 771 C CA . GLY A 1 97 ? -2.182 -16.141 3.647 1.00 96.81 97 GLY A CA 1
ATOM 772 C C . GLY A 1 97 ? -1.294 -15.481 2.585 1.00 96.81 97 GLY A C 1
ATOM 773 O O . GLY A 1 97 ? -0.161 -15.133 2.901 1.00 96.81 97 GLY A O 1
ATOM 774 N N . HIS A 1 98 ? -1.792 -15.242 1.370 1.00 97.69 98 HIS A N 1
ATOM 775 C CA . HIS A 1 98 ? -1.007 -14.661 0.280 1.00 97.69 98 HIS A CA 1
ATOM 776 C C . HIS A 1 98 ? -1.293 -13.160 0.130 1.00 97.69 98 HIS A C 1
ATOM 778 O O . HIS A 1 98 ? -2.469 -12.785 0.128 1.00 97.69 98 HIS A O 1
ATOM 784 N N . PRO A 1 99 ? -0.263 -12.299 0.008 1.00 98.38 99 PRO A N 1
ATOM 785 C CA . PRO A 1 99 ? -0.440 -10.864 -0.207 1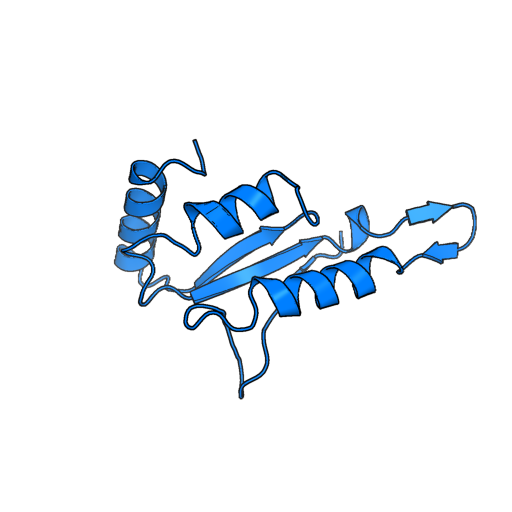.00 98.38 99 PRO A CA 1
ATOM 786 C C . PRO A 1 99 ? -1.149 -10.591 -1.535 1.00 98.38 99 PRO A C 1
ATOM 788 O O . PRO A 1 99 ? -0.888 -11.255 -2.537 1.00 98.38 99 PRO A O 1
ATOM 791 N N . VAL A 1 100 ? -2.049 -9.608 -1.539 1.00 98.38 100 VAL A N 1
ATOM 792 C CA . VAL A 1 100 ? -2.804 -9.208 -2.733 1.00 98.38 100 VAL A CA 1
ATOM 793 C C . VAL A 1 100 ? -2.247 -7.906 -3.292 1.00 98.38 100 VAL A C 1
ATOM 795 O O . VAL A 1 100 ? -2.181 -6.910 -2.572 1.00 98.38 100 VAL A O 1
ATOM 798 N N . VAL A 1 101 ? -1.934 -7.903 -4.586 1.00 97.38 101 VAL A N 1
ATOM 799 C CA . VAL A 1 101 ? -1.613 -6.713 -5.384 1.00 97.38 101 VAL A CA 1
ATOM 800 C C . VAL A 1 101 ? -2.607 -6.645 -6.542 1.00 97.38 101 VAL A C 1
ATOM 802 O O . VAL A 1 101 ? -2.823 -7.638 -7.236 1.00 97.38 101 VAL A O 1
ATOM 805 N N . TYR A 1 102 ? -3.222 -5.485 -6.748 1.00 96.12 102 TYR A N 1
ATOM 806 C CA . TYR A 1 102 ? -4.108 -5.224 -7.877 1.00 96.12 102 TYR A CA 1
ATOM 807 C C . TYR A 1 102 ? -3.268 -4.750 -9.059 1.00 96.12 102 TYR A C 1
ATOM 809 O O . TYR A 1 102 ? -2.559 -3.756 -8.947 1.00 96.12 102 TYR A O 1
ATOM 817 N N . LEU A 1 103 ? -3.347 -5.443 -10.191 1.00 91.81 103 LEU A N 1
ATOM 818 C CA . LEU A 1 103 ? -2.670 -5.027 -11.418 1.00 91.81 103 LEU A CA 1
ATOM 819 C C . LEU A 1 103 ? -3.570 -4.076 -12.205 1.00 91.81 103 LEU A C 1
ATOM 821 O O . LEU A 1 103 ? -4.682 -4.441 -12.586 1.00 91.81 103 LEU A O 1
ATOM 825 N N . TYR A 1 104 ? -3.074 -2.871 -12.462 1.00 88.06 104 TYR A N 1
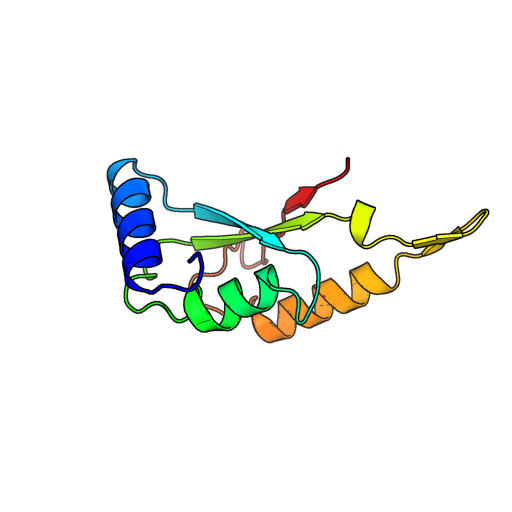ATOM 826 C CA . TYR A 1 104 ? -3.692 -1.916 -13.367 1.00 88.06 104 TYR A CA 1
ATOM 827 C C . TYR A 1 104 ? -2.969 -1.960 -14.715 1.00 88.06 104 TYR A C 1
ATOM 829 O O . TYR A 1 104 ? -1.754 -1.772 -14.794 1.00 88.06 104 TYR A O 1
ATOM 837 N N . ILE A 1 105 ? -3.732 -2.264 -15.764 1.00 80.62 105 ILE A N 1
ATOM 838 C CA . ILE A 1 105 ? -3.262 -2.436 -17.141 1.00 80.62 105 ILE A CA 1
ATOM 839 C C . ILE A 1 105 ? -4.048 -1.492 -18.056 1.00 80.62 105 ILE A C 1
ATOM 841 O O . ILE A 1 105 ? -5.039 -1.882 -18.670 1.00 80.62 105 ILE A O 1
ATOM 845 N N . SER A 1 106 ? -3.654 -0.219 -18.090 1.00 66.44 106 SER A N 1
ATOM 846 C CA . SER A 1 106 ? -4.169 0.746 -19.079 1.00 66.44 106 SER A CA 1
ATOM 847 C C . SER A 1 106 ? -3.380 0.741 -20.377 1.00 66.44 106 SER A C 1
ATOM 849 O O . SER A 1 106 ? -2.164 0.449 -20.328 1.00 66.44 106 SER A O 1
#

pLDDT: mean 91.79, std 11.33, range [50.44, 98.62]